Protein AF-A0A060BVZ4-F1 (afdb_monomer_lite)

Organism: NCBI:txid83428

Structure (mmCIF, N/CA/C/O backbone):
data_AF-A0A060BVZ4-F1
#
_entry.id   AF-A0A060BVZ4-F1
#
loop_
_atom_site.group_PDB
_atom_site.id
_atom_site.type_symbol
_atom_site.label_atom_id
_atom_site.label_alt_id
_atom_site.label_comp_id
_atom_site.label_asym_id
_atom_site.label_entity_id
_atom_site.label_seq_id
_atom_site.pdbx_PDB_ins_code
_atom_site.Cartn_x
_atom_site.Cartn_y
_atom_site.Cartn_z
_atom_site.occupancy
_atom_site.B_iso_or_equiv
_atom_site.auth_seq_id
_atom_site.auth_comp_id
_atom_site.auth_asym_id
_atom_site.auth_atom_id
_atom_site.pdbx_PDB_model_num
ATOM 1 N N . MET A 1 1 ? 9.548 -16.481 0.836 1.00 91.50 1 MET A N 1
ATOM 2 C CA . MET A 1 1 ? 8.794 -15.396 0.173 1.00 91.50 1 MET A CA 1
ATOM 3 C C . MET A 1 1 ? 9.539 -14.795 -1.025 1.00 91.50 1 MET A C 1
ATOM 5 O O . MET A 1 1 ? 9.015 -14.902 -2.122 1.00 91.50 1 MET A O 1
ATOM 9 N N . PHE A 1 2 ? 10.749 -14.225 -0.879 1.00 96.88 2 PHE A N 1
ATOM 10 C CA . PHE A 1 2 ? 11.434 -13.538 -1.998 1.00 96.88 2 PHE A CA 1
ATOM 11 C C . PHE A 1 2 ? 11.656 -14.412 -3.246 1.00 96.88 2 PHE A C 1
ATOM 13 O O . PHE A 1 2 ? 11.185 -14.061 -4.322 1.00 96.88 2 PHE A O 1
ATOM 20 N N . GLU A 1 3 ? 12.324 -15.565 -3.111 1.00 97.56 3 GLU A N 1
ATOM 21 C CA . GLU A 1 3 ? 12.616 -16.439 -4.263 1.00 97.56 3 GLU A CA 1
ATOM 22 C C . GLU A 1 3 ? 11.340 -16.943 -4.952 1.00 97.56 3 GLU A C 1
ATOM 24 O O . GLU A 1 3 ? 11.271 -17.045 -6.174 1.00 97.56 3 GLU A O 1
ATOM 29 N N . GLU A 1 4 ? 10.293 -17.195 -4.170 1.00 98.00 4 GLU A N 1
ATOM 30 C CA . GLU A 1 4 ? 8.985 -17.563 -4.696 1.00 98.00 4 GLU A CA 1
ATOM 31 C C . GLU A 1 4 ? 8.358 -16.427 -5.511 1.00 98.00 4 GLU A C 1
ATOM 33 O O . GLU A 1 4 ? 7.967 -16.655 -6.656 1.00 98.00 4 GLU A O 1
ATOM 38 N N . GLY A 1 5 ? 8.315 -15.208 -4.961 1.00 98.19 5 GLY A N 1
ATOM 39 C CA . GLY A 1 5 ? 7.801 -14.034 -5.664 1.00 98.19 5 GLY A CA 1
ATOM 40 C C . GLY A 1 5 ? 8.600 -13.729 -6.933 1.00 98.19 5 GLY A C 1
ATOM 41 O O . GLY A 1 5 ? 8.018 -13.469 -7.986 1.00 98.19 5 GLY A O 1
ATOM 42 N N . ARG A 1 6 ? 9.932 -13.855 -6.878 1.00 97.88 6 ARG A N 1
ATOM 43 C CA . ARG A 1 6 ? 10.823 -13.703 -8.037 1.00 97.88 6 ARG A CA 1
ATOM 44 C C . ARG A 1 6 ? 10.499 -14.726 -9.126 1.00 97.88 6 ARG A C 1
ATOM 46 O O . ARG A 1 6 ? 10.274 -14.339 -10.272 1.00 97.88 6 ARG A O 1
ATOM 53 N N . ARG A 1 7 ? 10.436 -16.018 -8.777 1.00 97.94 7 ARG A N 1
ATOM 54 C CA . ARG A 1 7 ? 10.162 -17.118 -9.719 1.00 97.94 7 ARG A CA 1
ATOM 55 C C . ARG A 1 7 ? 8.776 -17.008 -10.353 1.00 97.94 7 ARG A C 1
ATOM 57 O O . ARG A 1 7 ? 8.627 -17.329 -11.528 1.00 97.94 7 ARG A O 1
ATOM 64 N N . ARG A 1 8 ? 7.773 -16.572 -9.587 1.00 98.12 8 ARG A N 1
ATOM 65 C CA . ARG A 1 8 ? 6.392 -16.407 -10.068 1.00 98.12 8 ARG A CA 1
ATOM 66 C C . ARG A 1 8 ? 6.145 -15.079 -10.791 1.00 98.12 8 ARG A C 1
ATOM 68 O O . ARG A 1 8 ? 5.107 -14.926 -11.417 1.00 98.12 8 ARG A O 1
ATOM 75 N N . GLY A 1 9 ? 7.091 -14.139 -10.746 1.00 98.12 9 GLY A N 1
ATOM 76 C CA . GLY A 1 9 ? 6.928 -12.821 -11.363 1.00 98.12 9 GLY A CA 1
ATOM 77 C C . GLY A 1 9 ? 5.972 -11.898 -10.615 1.00 98.12 9 GLY A C 1
ATOM 78 O O . GLY A 1 9 ? 5.300 -11.080 -11.229 1.00 98.12 9 GLY A O 1
ATOM 79 N N . TYR A 1 10 ? 5.923 -12.033 -9.294 1.00 98.81 10 TYR A N 1
ATOM 80 C CA . TYR A 1 10 ? 5.076 -11.237 -8.406 1.00 98.81 10 TYR A CA 1
ATOM 81 C C . TYR A 1 10 ? 5.776 -10.001 -7.838 1.00 98.81 10 TYR A C 1
ATOM 83 O O . TYR A 1 10 ? 5.175 -9.253 -7.072 1.00 98.81 10 TYR A O 1
ATOM 91 N N . LEU A 1 11 ? 7.054 -9.807 -8.168 1.00 98.75 11 LEU A N 1
ATOM 92 C CA . LEU A 1 11 ? 7.833 -8.653 -7.735 1.00 98.75 11 LEU A CA 1
ATOM 93 C C . LEU A 1 11 ? 8.006 -7.664 -8.888 1.00 98.75 11 LEU A C 1
ATOM 95 O O . LEU A 1 11 ? 8.198 -8.089 -10.029 1.00 98.75 11 LEU A O 1
ATOM 99 N N . VAL A 1 12 ? 7.997 -6.370 -8.565 1.00 98.56 12 VAL A N 1
ATOM 100 C CA . VAL A 1 12 ? 8.210 -5.261 -9.506 1.00 98.56 12 VAL A CA 1
ATOM 101 C C . VAL A 1 12 ? 9.542 -5.430 -10.239 1.00 98.56 12 VAL A C 1
ATOM 103 O O . VAL A 1 12 ? 10.559 -5.804 -9.642 1.00 98.56 12 VAL A O 1
ATOM 106 N N . ARG A 1 13 ? 9.548 -5.144 -11.545 1.00 98.38 13 ARG A N 1
ATOM 107 C CA . ARG A 1 13 ? 10.704 -5.355 -12.424 1.00 98.38 13 ARG A CA 1
ATOM 108 C C . ARG A 1 13 ? 11.228 -4.057 -13.018 1.00 98.38 13 ARG A C 1
ATOM 110 O O . ARG A 1 13 ? 10.502 -3.081 -13.175 1.00 98.38 13 ARG A O 1
ATOM 117 N N . ARG A 1 14 ? 12.502 -4.070 -13.390 1.00 98.50 14 ARG A N 1
ATOM 118 C CA . ARG A 1 14 ? 13.120 -3.066 -14.258 1.00 98.50 14 ARG A CA 1
ATOM 119 C C . ARG A 1 14 ? 12.762 -3.344 -15.720 1.00 98.50 14 ARG A C 1
ATOM 121 O O . ARG A 1 14 ? 12.278 -4.422 -16.063 1.00 98.50 14 ARG A O 1
ATOM 128 N N . ALA A 1 15 ? 13.053 -2.381 -16.592 1.00 97.62 15 ALA A N 1
ATOM 129 C CA . ALA A 1 15 ? 12.814 -2.507 -18.032 1.00 97.62 15 ALA A CA 1
ATOM 130 C C . ALA A 1 15 ? 13.572 -3.679 -18.690 1.00 97.62 15 ALA A C 1
ATOM 132 O O . ALA A 1 15 ? 13.126 -4.198 -19.708 1.00 97.62 15 ALA A O 1
ATOM 133 N N . ASP A 1 16 ? 14.686 -4.126 -18.102 1.00 97.56 16 ASP A N 1
ATOM 134 C CA . ASP A 1 16 ? 15.453 -5.293 -18.560 1.00 97.56 16 ASP A CA 1
ATOM 135 C C . ASP A 1 16 ? 14.876 -6.644 -18.082 1.00 97.56 16 ASP A C 1
ATOM 137 O O . ASP A 1 16 ? 15.422 -7.702 -18.392 1.00 97.56 16 ASP A O 1
ATOM 141 N N . GLY A 1 17 ? 13.772 -6.622 -17.327 1.00 96.88 17 GLY A N 1
ATOM 142 C CA . GLY A 1 17 ? 13.107 -7.803 -16.780 1.00 96.88 17 GLY A CA 1
ATOM 143 C C . GLY A 1 17 ? 13.683 -8.316 -15.456 1.00 96.88 17 GLY A C 1
ATOM 144 O O . GLY A 1 17 ? 13.099 -9.230 -14.868 1.00 96.88 17 GLY A O 1
ATOM 145 N N . SER A 1 18 ? 14.779 -7.740 -14.953 1.00 97.94 18 SER A N 1
ATOM 146 C CA . SER A 1 18 ? 15.302 -8.051 -13.618 1.00 97.94 18 SER A CA 1
ATOM 147 C C . SER A 1 18 ? 14.366 -7.532 -12.520 1.00 97.94 18 SER A C 1
ATOM 149 O O . SER A 1 18 ? 13.617 -6.576 -12.724 1.00 97.94 18 SER A O 1
ATOM 151 N N . VAL A 1 19 ? 14.378 -8.158 -11.338 1.00 98.44 19 VAL A N 1
ATOM 152 C CA . VAL A 1 19 ? 13.615 -7.648 -10.186 1.00 98.44 19 VAL A CA 1
ATOM 153 C C . VAL A 1 19 ? 14.256 -6.354 -9.697 1.00 98.44 19 VAL A C 1
ATOM 155 O O . VAL A 1 19 ? 15.472 -6.281 -9.523 1.00 98.44 19 VAL A O 1
ATOM 158 N N . TRP A 1 20 ? 13.439 -5.330 -9.460 1.00 98.56 20 TRP A N 1
ATOM 159 C CA . TRP A 1 20 ? 13.923 -4.103 -8.846 1.00 98.56 20 TRP A CA 1
ATOM 160 C C . TRP A 1 20 ? 14.310 -4.372 -7.386 1.00 98.56 20 TRP A C 1
ATOM 162 O O . TRP A 1 20 ? 13.508 -4.908 -6.619 1.00 98.56 20 TRP A O 1
ATOM 172 N N . GLN A 1 21 ? 15.542 -4.014 -7.010 1.00 98.44 21 GLN A N 1
ATOM 173 C CA . GLN A 1 21 ? 16.076 -4.202 -5.661 1.00 98.44 21 GLN A CA 1
ATOM 174 C C . GLN A 1 21 ? 16.961 -3.034 -5.214 1.00 98.44 21 GLN A C 1
ATOM 176 O O . GLN A 1 21 ? 17.547 -2.333 -6.046 1.00 98.44 21 GLN A O 1
ATOM 181 N N . TRP A 1 22 ? 17.081 -2.868 -3.893 1.00 97.19 22 TRP A N 1
ATOM 182 C CA . TRP A 1 22 ? 18.057 -2.001 -3.216 1.00 97.19 22 TRP A CA 1
ATOM 183 C C . TRP A 1 22 ? 18.269 -2.432 -1.748 1.00 97.19 22 TRP A C 1
ATOM 185 O O . TRP A 1 22 ? 17.629 -3.379 -1.291 1.00 97.19 22 TRP A O 1
ATOM 195 N N . ASP A 1 23 ? 19.089 -1.684 -0.997 1.00 97.56 23 ASP A N 1
ATOM 196 C CA . ASP A 1 23 ? 19.500 -2.033 0.378 1.00 97.56 23 ASP A CA 1
ATOM 197 C C . ASP A 1 23 ? 19.108 -1.000 1.455 1.00 97.56 23 ASP A C 1
ATOM 199 O O . ASP A 1 23 ? 19.626 -1.028 2.568 1.00 97.56 23 ASP A O 1
ATOM 203 N N . LYS A 1 24 ? 18.213 -0.045 1.162 1.00 94.25 24 LYS A N 1
ATOM 204 C CA . LYS A 1 24 ? 17.937 1.079 2.087 1.00 94.25 24 LYS A CA 1
ATOM 205 C C . LYS A 1 24 ? 17.215 0.694 3.384 1.00 94.25 24 LYS A C 1
ATOM 207 O O . LYS A 1 24 ? 17.305 1.440 4.354 1.00 94.25 24 LYS A O 1
ATOM 212 N N . TRP A 1 25 ? 16.450 -0.395 3.379 1.00 96.12 25 TRP A N 1
ATOM 213 C CA . TRP A 1 25 ? 15.682 -0.855 4.545 1.00 96.12 25 TRP A CA 1
ATOM 214 C C . TRP A 1 25 ? 15.982 -2.312 4.877 1.00 96.12 25 TRP A C 1
ATOM 216 O O . TRP A 1 25 ? 16.322 -2.634 6.009 1.00 96.12 25 TRP A O 1
ATOM 226 N N . GLN A 1 26 ? 15.890 -3.186 3.876 1.00 97.12 26 GLN A N 1
ATOM 227 C CA . GLN A 1 26 ? 16.322 -4.575 3.974 1.00 97.12 26 GLN A CA 1
ATOM 228 C C . GLN A 1 26 ? 17.296 -4.863 2.827 1.00 97.12 26 GLN A C 1
ATOM 230 O O . GLN A 1 26 ? 17.043 -4.383 1.715 1.00 97.12 26 GLN A O 1
ATOM 235 N N . PRO A 1 27 ? 18.380 -5.624 3.065 1.00 97.75 27 PRO A N 1
ATOM 236 C CA . PRO A 1 27 ? 19.303 -6.029 2.012 1.00 97.75 27 PRO A CA 1
ATOM 237 C C . PRO A 1 27 ? 18.574 -6.767 0.887 1.00 97.75 27 PRO A C 1
ATOM 239 O O . PRO A 1 27 ? 17.822 -7.710 1.141 1.00 97.75 27 PRO A O 1
ATOM 242 N N . GLY A 1 28 ? 18.783 -6.338 -0.354 1.00 96.69 28 GLY A N 1
ATOM 243 C CA . GLY A 1 28 ? 18.188 -6.940 -1.540 1.00 96.69 28 GLY A CA 1
ATOM 244 C C . GLY A 1 28 ? 16.659 -6.979 -1.521 1.00 96.69 28 GLY A C 1
ATOM 245 O O . GLY A 1 28 ? 16.078 -7.920 -2.065 1.00 96.69 28 GLY A O 1
ATOM 246 N N . MET A 1 29 ? 15.974 -6.014 -0.901 1.00 96.56 29 MET A N 1
ATOM 247 C CA . MET A 1 29 ? 14.507 -6.045 -0.881 1.00 96.56 29 MET A CA 1
ATOM 248 C C . MET A 1 29 ? 13.909 -5.903 -2.280 1.00 96.56 29 MET A C 1
ATOM 250 O O . MET A 1 29 ? 14.404 -5.120 -3.082 1.00 96.56 29 MET A O 1
ATOM 254 N N . GLY A 1 30 ? 12.816 -6.619 -2.542 1.00 97.19 30 GLY A N 1
ATOM 255 C CA . GLY A 1 30 ? 11.947 -6.405 -3.700 1.00 97.19 30 GLY A CA 1
ATOM 256 C C . GLY A 1 30 ? 10.593 -5.842 -3.270 1.00 97.19 30 GLY A C 1
ATOM 257 O O . GLY A 1 30 ? 10.228 -5.920 -2.096 1.00 97.19 30 GLY A O 1
ATOM 258 N N . LEU A 1 31 ? 9.844 -5.291 -4.223 1.00 97.94 31 LEU A N 1
ATOM 259 C CA . LEU A 1 31 ? 8.482 -4.792 -4.011 1.00 97.94 31 LEU A CA 1
ATOM 260 C C . LEU A 1 31 ? 7.477 -5.770 -4.610 1.00 97.94 31 LEU A C 1
ATOM 262 O O . LEU A 1 31 ? 7.684 -6.228 -5.730 1.00 97.94 31 LEU A O 1
ATOM 266 N N . VAL A 1 32 ? 6.402 -6.078 -3.884 1.00 98.69 32 VAL A N 1
ATOM 267 C CA . VAL A 1 32 ? 5.276 -6.846 -4.434 1.00 98.69 32 VAL A CA 1
ATOM 268 C C . VAL A 1 32 ? 4.568 -5.984 -5.473 1.00 98.69 32 VAL A C 1
ATOM 270 O O . VAL A 1 32 ? 4.275 -4.819 -5.222 1.00 98.69 32 VAL A O 1
ATOM 273 N N . ASP A 1 33 ? 4.297 -6.540 -6.646 1.00 98.75 33 ASP A N 1
ATOM 274 C CA . ASP A 1 33 ? 3.569 -5.833 -7.693 1.00 98.75 33 ASP A CA 1
ATOM 275 C C . ASP A 1 33 ? 2.056 -5.992 -7.486 1.00 98.75 33 ASP A C 1
ATOM 277 O O . ASP A 1 33 ? 1.450 -6.948 -7.964 1.00 98.75 33 ASP A O 1
ATOM 281 N N . PHE A 1 34 ? 1.424 -5.055 -6.775 1.00 98.81 34 PHE A N 1
ATOM 282 C CA . PHE A 1 34 ? -0.025 -5.096 -6.532 1.00 98.81 34 PHE A CA 1
ATOM 283 C C . PHE A 1 34 ? -0.892 -4.804 -7.772 1.00 98.81 34 PHE A C 1
ATOM 285 O O . PHE A 1 34 ? -2.113 -4.942 -7.692 1.00 98.81 34 PHE A O 1
ATOM 292 N N . THR A 1 35 ? -0.294 -4.454 -8.918 1.00 98.75 35 THR A N 1
ATOM 293 C CA . THR A 1 35 ? -1.008 -4.401 -10.207 1.00 98.75 35 THR A CA 1
ATOM 294 C C . THR A 1 35 ? -1.176 -5.792 -10.826 1.00 98.75 35 THR A C 1
ATOM 296 O O . THR A 1 35 ? -2.038 -6.005 -11.679 1.00 98.75 35 THR A O 1
ATOM 299 N N . ASN A 1 36 ? -0.393 -6.774 -10.362 1.00 98.75 36 ASN A N 1
ATOM 300 C CA . ASN A 1 36 ? -0.570 -8.177 -10.697 1.00 98.75 36 ASN A CA 1
ATOM 301 C C . ASN A 1 36 ? -1.610 -8.818 -9.749 1.00 98.75 36 ASN A C 1
ATOM 303 O O . ASN A 1 36 ? -1.338 -8.963 -8.551 1.00 98.75 36 ASN A O 1
ATOM 307 N N . PRO A 1 37 ? -2.789 -9.247 -10.246 1.00 98.62 37 PRO A N 1
ATOM 308 C CA . PRO A 1 37 ? -3.816 -9.852 -9.399 1.00 98.62 37 PRO A CA 1
ATOM 309 C C . PRO A 1 37 ? -3.334 -11.135 -8.708 1.00 98.62 37 PRO A C 1
ATOM 311 O O . PRO A 1 37 ? -3.684 -11.356 -7.549 1.00 98.62 37 PRO A O 1
ATOM 314 N N . ASP A 1 38 ? -2.477 -11.928 -9.357 1.00 98.75 38 ASP A N 1
ATOM 315 C CA . ASP A 1 38 ? -1.937 -13.157 -8.774 1.00 98.75 38 ASP A CA 1
ATOM 316 C C . ASP A 1 38 ? -0.945 -12.852 -7.643 1.00 98.75 38 ASP A C 1
ATOM 318 O O . ASP A 1 38 ? -0.924 -13.548 -6.627 1.00 98.75 38 ASP A O 1
ATOM 322 N N . ALA A 1 39 ? -0.152 -11.782 -7.781 1.00 98.81 39 ALA A N 1
ATOM 323 C CA . ALA A 1 39 ? 0.751 -11.318 -6.729 1.00 98.81 39 ALA A CA 1
ATOM 324 C C . ALA A 1 39 ? -0.026 -10.795 -5.515 1.00 98.81 39 ALA A C 1
ATOM 326 O O . ALA A 1 39 ? 0.332 -11.097 -4.375 1.00 98.81 39 ALA A O 1
ATOM 327 N N . ARG A 1 40 ? -1.120 -10.059 -5.756 1.00 98.75 40 ARG A N 1
ATOM 328 C CA . ARG A 1 40 ? -2.030 -9.602 -4.700 1.00 98.75 40 ARG A CA 1
ATOM 329 C C . ARG A 1 40 ? -2.636 -10.785 -3.948 1.00 98.75 40 ARG A C 1
ATOM 331 O O . ARG A 1 40 ? -2.538 -10.823 -2.725 1.00 98.75 40 ARG A O 1
ATOM 338 N N . THR A 1 41 ? -3.201 -11.766 -4.654 1.00 98.75 41 THR A N 1
ATOM 339 C CA . THR A 1 41 ? -3.780 -12.968 -4.031 1.00 98.75 41 THR A CA 1
ATOM 340 C C . THR A 1 41 ? -2.731 -13.775 -3.267 1.00 98.75 41 THR A C 1
ATOM 342 O O . THR A 1 41 ? -2.997 -14.230 -2.157 1.00 98.75 41 THR A O 1
ATOM 345 N N . TRP A 1 42 ? -1.520 -13.911 -3.811 1.00 98.81 42 TRP A N 1
ATOM 346 C CA . TRP A 1 42 ? -0.403 -14.567 -3.130 1.00 98.81 42 TRP A CA 1
ATOM 347 C C . TRP A 1 42 ? -0.019 -13.862 -1.824 1.00 98.81 42 TRP A C 1
ATOM 349 O O . TRP A 1 42 ? 0.120 -14.519 -0.795 1.00 98.81 42 TRP A O 1
ATOM 359 N N . PHE A 1 43 ? 0.093 -12.533 -1.835 1.00 98.81 43 PHE A N 1
ATOM 360 C CA . PHE A 1 43 ? 0.382 -11.754 -0.632 1.00 98.81 43 PHE A CA 1
ATOM 361 C C . PHE A 1 43 ? -0.745 -11.865 0.408 1.00 98.81 43 PHE A C 1
ATOM 363 O O . PHE A 1 43 ? -0.481 -12.128 1.581 1.00 98.81 43 PHE A O 1
ATOM 370 N N . GLN A 1 44 ? -2.003 -11.748 -0.030 1.00 98.81 44 GLN A N 1
ATOM 371 C CA . GLN A 1 44 ? -3.184 -11.935 0.820 1.00 98.81 44 GLN A CA 1
ATOM 372 C C . GLN A 1 44 ? -3.265 -13.346 1.420 1.00 98.81 44 GLN A C 1
ATOM 374 O O . GLN A 1 44 ? -3.796 -13.501 2.514 1.00 98.81 44 GLN A O 1
ATOM 379 N N . GLY A 1 45 ? -2.732 -14.369 0.744 1.00 98.62 45 GLY A N 1
ATOM 380 C CA . GLY A 1 45 ? -2.642 -15.733 1.270 1.00 98.62 45 GLY A CA 1
ATOM 381 C C . GLY A 1 45 ? -1.917 -15.795 2.615 1.00 98.62 45 GLY A C 1
ATOM 382 O O . GLY A 1 45 ? -2.475 -16.302 3.582 1.00 98.62 45 GLY A O 1
ATOM 383 N N . TYR A 1 46 ? -0.735 -15.180 2.714 1.00 98.62 46 TYR A N 1
ATOM 384 C CA . TYR A 1 46 ? 0.015 -15.142 3.977 1.00 98.62 46 TYR A CA 1
ATOM 385 C C . TYR A 1 46 ? -0.695 -14.336 5.066 1.00 98.62 46 TYR A C 1
ATOM 387 O O . TYR A 1 46 ? -0.648 -14.700 6.237 1.00 98.62 46 TYR A O 1
ATOM 395 N N . LEU A 1 47 ? -1.362 -13.238 4.700 1.00 98.69 47 LEU A N 1
ATOM 396 C CA . LEU A 1 47 ? -2.142 -12.457 5.663 1.00 98.69 47 LEU A CA 1
ATOM 397 C C . LEU A 1 47 ? -3.335 -13.256 6.199 1.00 98.69 47 LEU A C 1
ATOM 399 O O . LEU A 1 47 ? -3.619 -13.193 7.392 1.00 98.69 47 LEU A O 1
ATOM 403 N N . ARG A 1 48 ? -4.000 -14.038 5.343 1.00 98.62 48 ARG A N 1
ATOM 404 C CA . ARG A 1 48 ? -5.098 -14.928 5.739 1.00 98.62 48 ARG A CA 1
ATOM 405 C C . ARG A 1 48 ? -4.631 -15.990 6.727 1.00 98.62 48 ARG A C 1
ATOM 407 O O . ARG A 1 48 ? -5.282 -16.155 7.749 1.00 98.62 48 ARG A O 1
ATOM 414 N N . GLU A 1 49 ? -3.477 -16.613 6.492 1.00 98.50 49 GLU A N 1
ATOM 415 C CA . GLU A 1 49 ? -2.885 -17.555 7.454 1.00 98.50 49 GLU A CA 1
ATOM 416 C C . GLU A 1 49 ? -2.660 -16.898 8.828 1.00 98.50 49 GLU A C 1
ATOM 418 O O . GLU A 1 49 ? -2.982 -17.485 9.858 1.00 98.50 49 GLU A O 1
ATOM 423 N N . LEU A 1 50 ? -2.166 -15.654 8.870 1.00 98.69 50 LEU A N 1
ATOM 424 C CA . LEU A 1 50 ? -1.980 -14.919 10.129 1.00 98.69 50 LEU A CA 1
ATOM 425 C C . LEU A 1 50 ? -3.312 -14.597 10.825 1.00 98.69 50 LEU A C 1
ATOM 427 O O . LEU A 1 50 ? -3.418 -14.722 12.046 1.00 98.69 50 LEU A O 1
ATOM 431 N N . LEU A 1 51 ? -4.336 -14.209 10.063 1.00 98.38 51 LEU A N 1
ATOM 432 C CA . LEU A 1 51 ? -5.682 -13.974 10.592 1.00 98.38 51 LEU A CA 1
ATOM 433 C C . LEU A 1 51 ? -6.274 -15.277 11.166 1.00 98.38 51 LEU A C 1
ATOM 435 O O . LEU A 1 51 ? -6.822 -15.279 12.268 1.00 98.38 51 LEU A O 1
ATOM 439 N N . GLU A 1 52 ? -6.098 -16.408 10.484 1.00 97.56 52 GLU A N 1
ATOM 440 C CA . GLU A 1 52 ? -6.520 -17.733 10.963 1.00 97.56 52 GLU A CA 1
ATOM 441 C C . GLU A 1 52 ? -5.783 -18.164 12.244 1.00 97.56 52 GLU A C 1
ATOM 443 O O . GLU A 1 52 ? -6.366 -18.844 13.088 1.00 97.56 52 GLU A O 1
ATOM 448 N N . MET A 1 53 ? -4.539 -17.710 12.449 1.00 98.44 53 MET A N 1
ATOM 449 C CA . MET A 1 53 ? -3.787 -17.912 13.699 1.00 98.44 53 MET A CA 1
ATOM 450 C C . MET A 1 53 ? -4.270 -17.037 14.868 1.00 98.44 53 MET A C 1
ATOM 452 O O . MET A 1 53 ? -3.808 -17.226 15.994 1.00 98.44 53 MET A O 1
ATOM 456 N N . GLY A 1 54 ? -5.184 -16.093 14.628 1.00 97.69 54 GLY A N 1
ATOM 457 C CA . GLY A 1 54 ? -5.747 -15.221 15.662 1.00 97.69 54 GLY A CA 1
ATOM 458 C C . GLY A 1 54 ? -5.211 -13.788 15.670 1.00 97.69 54 GLY A C 1
ATOM 459 O O . GLY A 1 54 ? -5.486 -13.067 16.619 1.00 97.69 54 GLY A O 1
ATOM 460 N N . VAL A 1 55 ? -4.469 -13.345 14.647 1.00 98.25 55 VAL A N 1
ATOM 461 C CA . VAL A 1 55 ? -4.137 -11.914 14.487 1.00 98.25 55 VAL A CA 1
ATOM 462 C C . VAL A 1 55 ? -5.403 -11.138 14.127 1.00 98.25 55 VAL A C 1
ATOM 464 O O . VAL A 1 55 ? -6.116 -11.550 13.219 1.00 98.25 55 VAL A O 1
ATOM 467 N N . ASP A 1 56 ? -5.696 -10.022 14.789 1.00 97.31 56 ASP A N 1
ATOM 468 C CA . ASP A 1 56 ? -6.934 -9.266 14.532 1.00 97.31 56 ASP A CA 1
ATOM 469 C C . ASP A 1 56 ? -6.798 -8.237 13.401 1.00 97.31 56 ASP A C 1
ATOM 471 O O . ASP A 1 56 ? -7.714 -8.070 12.598 1.00 97.31 56 ASP A O 1
ATOM 475 N N . CYS A 1 57 ? -5.649 -7.565 13.303 1.00 97.56 57 CYS A N 1
ATOM 476 C CA . CYS A 1 57 ? -5.410 -6.498 12.333 1.00 97.56 57 CYS A CA 1
ATOM 477 C C . CYS A 1 57 ? -3.923 -6.357 11.975 1.00 97.56 57 CYS A C 1
ATOM 479 O O . CYS A 1 57 ? -3.056 -7.013 12.559 1.00 97.56 57 CYS A O 1
ATOM 481 N N . PHE A 1 58 ? -3.615 -5.477 11.016 1.00 98.75 58 PHE A N 1
ATOM 482 C CA . PHE A 1 58 ? -2.247 -5.242 10.552 1.00 98.75 58 PHE A CA 1
ATOM 483 C C . PHE A 1 58 ? -1.855 -3.764 10.595 1.00 98.75 58 PHE A C 1
ATOM 485 O O . PHE A 1 58 ? -2.607 -2.881 10.182 1.00 98.75 58 PHE A O 1
ATOM 492 N N . LYS A 1 59 ? -0.607 -3.505 11.000 1.00 98.75 59 LYS A N 1
ATOM 493 C CA . LYS A 1 59 ? 0.075 -2.238 10.721 1.00 98.75 59 LYS A CA 1
ATOM 494 C C . LYS A 1 59 ? 0.589 -2.264 9.280 1.00 98.75 59 LYS A C 1
ATOM 496 O O . LYS A 1 59 ? 1.576 -2.943 8.993 1.00 98.75 59 LYS A O 1
ATOM 501 N N . THR A 1 60 ? -0.044 -1.517 8.380 1.00 98.56 60 THR A N 1
ATOM 502 C CA . THR A 1 60 ? 0.417 -1.355 6.994 1.00 98.56 60 THR A CA 1
ATOM 503 C C . THR A 1 60 ? 1.470 -0.256 6.914 1.00 98.56 60 THR A C 1
ATOM 505 O O . THR A 1 60 ? 1.223 0.899 6.564 1.00 98.56 60 THR A O 1
ATOM 508 N N . ASP A 1 61 ? 2.684 -0.638 7.295 1.00 98.44 61 ASP A N 1
ATOM 509 C CA . ASP A 1 61 ? 3.851 0.238 7.275 1.00 98.44 61 ASP A CA 1
ATOM 510 C C . ASP A 1 61 ? 4.434 0.374 5.854 1.00 98.44 61 ASP A C 1
ATOM 512 O O . ASP A 1 61 ? 4.215 -0.490 5.001 1.00 98.44 61 ASP A O 1
ATOM 516 N N . PHE A 1 62 ? 5.229 1.420 5.616 1.00 98.31 62 PHE A N 1
ATOM 517 C CA . PHE A 1 62 ? 5.800 1.771 4.303 1.00 98.31 62 PHE A CA 1
ATOM 518 C C . PHE A 1 62 ? 4.759 2.156 3.233 1.00 98.31 62 PHE A C 1
ATOM 520 O O . PHE A 1 62 ? 3.708 2.713 3.545 1.00 98.31 62 PHE A O 1
ATOM 527 N N . GLY A 1 63 ? 5.098 1.947 1.956 1.00 97.75 63 GLY A N 1
ATOM 528 C CA . GLY A 1 63 ? 4.293 2.328 0.794 1.00 97.75 63 GLY A CA 1
ATOM 529 C C . GLY A 1 63 ? 4.750 3.603 0.081 1.00 97.75 63 GLY A C 1
ATOM 530 O O . GLY A 1 63 ? 4.344 3.814 -1.051 1.00 97.75 63 GLY A O 1
ATOM 531 N N . GLU A 1 64 ? 5.632 4.423 0.668 1.00 98.25 64 GLU A N 1
ATOM 532 C CA . GLU A 1 64 ? 5.903 5.773 0.138 1.00 98.25 64 GLU A CA 1
ATOM 533 C C . GLU A 1 64 ? 7.127 5.921 -0.790 1.00 98.25 64 GLU A C 1
ATOM 535 O O . GLU A 1 64 ? 7.244 6.908 -1.510 1.00 98.25 64 GLU A O 1
ATOM 540 N N . ARG A 1 65 ? 8.074 4.973 -0.796 1.00 98.12 65 ARG A N 1
ATOM 541 C CA . ARG A 1 65 ? 9.325 5.078 -1.586 1.00 98.12 65 ARG A CA 1
ATOM 542 C C . ARG A 1 65 ? 9.306 4.217 -2.847 1.00 98.12 65 ARG A C 1
ATOM 544 O O . ARG A 1 65 ? 10.198 3.397 -3.061 1.00 98.12 65 ARG A O 1
ATOM 551 N N . ILE A 1 66 ? 8.274 4.394 -3.661 1.00 98.56 66 ILE A N 1
ATOM 552 C CA . ILE A 1 66 ? 8.037 3.571 -4.849 1.00 98.56 66 ILE A CA 1
ATOM 553 C C . ILE A 1 66 ? 8.862 4.086 -6.037 1.00 98.56 66 ILE A C 1
A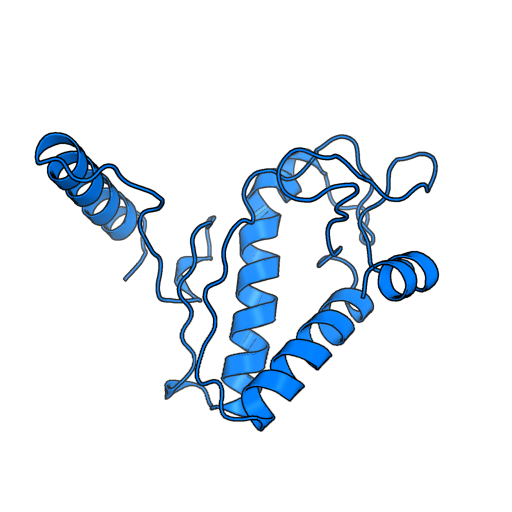TOM 555 O O . ILE A 1 66 ? 8.805 5.281 -6.336 1.00 98.56 66 ILE A O 1
ATOM 559 N N . PRO A 1 67 ? 9.663 3.232 -6.698 1.00 98.12 67 PRO A N 1
ATOM 560 C CA . PRO A 1 67 ? 10.512 3.643 -7.810 1.00 98.12 67 PRO A CA 1
ATOM 561 C C . PRO A 1 67 ? 9.696 4.003 -9.053 1.00 98.12 67 PRO A C 1
ATOM 563 O O . PRO A 1 67 ? 8.599 3.491 -9.269 1.00 98.12 67 PRO A O 1
ATOM 566 N N . THR A 1 68 ? 10.270 4.853 -9.899 1.00 98.50 68 THR A N 1
ATOM 567 C CA . THR A 1 68 ? 9.674 5.262 -11.181 1.00 98.50 68 THR A CA 1
ATOM 568 C C . THR A 1 68 ? 10.423 4.702 -12.393 1.00 98.50 68 THR A C 1
ATOM 570 O O . THR A 1 68 ? 9.928 4.776 -13.512 1.00 98.50 68 THR A O 1
ATOM 573 N N . ASP A 1 69 ? 11.587 4.084 -12.184 1.00 97.75 69 ASP A N 1
ATOM 574 C CA . ASP A 1 69 ? 12.412 3.399 -13.185 1.00 97.75 69 ASP A CA 1
ATOM 575 C C . ASP A 1 69 ? 12.076 1.895 -13.280 1.00 97.75 69 ASP A C 1
ATOM 577 O O . ASP A 1 69 ? 12.958 1.030 -13.283 1.00 97.75 69 ASP A O 1
ATOM 581 N N . VAL A 1 70 ? 10.778 1.579 -13.327 1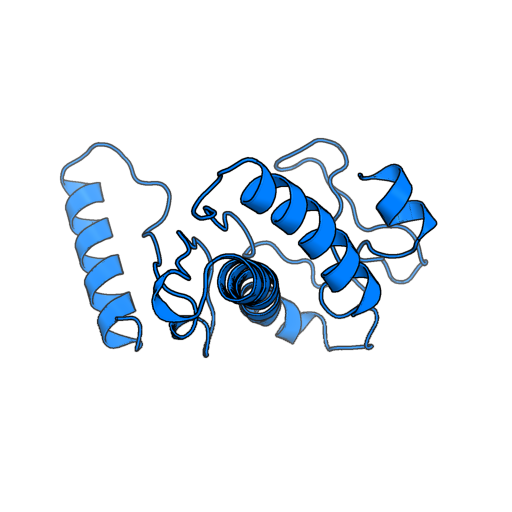.00 98.56 70 VAL A N 1
ATOM 582 C CA . VAL A 1 70 ? 10.231 0.213 -13.273 1.00 98.56 70 VAL A CA 1
ATOM 583 C C . VAL A 1 70 ? 9.117 -0.006 -14.292 1.00 98.56 70 VAL A C 1
ATOM 585 O O . VAL A 1 70 ? 8.586 0.940 -14.870 1.00 98.56 70 VAL A O 1
ATOM 588 N N . VAL A 1 71 ? 8.760 -1.270 -14.496 1.00 98.50 71 VAL A N 1
ATOM 589 C CA . VAL A 1 71 ? 7.627 -1.700 -15.314 1.00 98.50 71 VAL A CA 1
ATOM 590 C C . VAL A 1 71 ? 6.654 -2.462 -14.419 1.00 98.50 71 VAL A C 1
ATOM 592 O O . VAL A 1 71 ? 7.028 -3.466 -13.809 1.00 98.50 71 VAL A O 1
ATOM 595 N N . TRP A 1 72 ? 5.420 -1.967 -14.344 1.00 98.69 72 TRP A N 1
ATOM 596 C CA . TRP A 1 72 ? 4.310 -2.607 -13.637 1.00 98.69 72 TRP A CA 1
ATOM 597 C C . TRP A 1 72 ? 3.672 -3.689 -14.501 1.00 98.69 72 TRP A C 1
ATOM 599 O O . TRP A 1 72 ? 3.639 -3.569 -15.728 1.00 98.69 72 TRP A O 1
ATOM 609 N N . HIS A 1 73 ? 3.146 -4.733 -13.869 1.00 98.62 73 HIS A N 1
ATOM 610 C CA . HIS A 1 73 ? 2.495 -5.847 -14.551 1.00 98.62 73 HIS A CA 1
ATOM 611 C C . HIS A 1 73 ? 1.349 -5.409 -15.479 1.00 98.62 73 HIS A C 1
ATOM 613 O O . HIS A 1 73 ? 1.207 -5.957 -16.570 1.00 98.62 73 HIS A O 1
ATOM 619 N N . ASP A 1 74 ? 0.548 -4.419 -15.080 1.00 98.44 74 ASP A N 1
ATOM 620 C CA . ASP A 1 74 ? -0.562 -3.890 -15.888 1.00 98.44 74 ASP A CA 1
ATOM 621 C C . ASP A 1 74 ? -0.152 -2.805 -16.908 1.00 98.44 74 ASP A C 1
ATOM 623 O O . ASP A 1 74 ? -0.995 -2.308 -17.655 1.00 98.44 74 ASP A O 1
ATOM 627 N N . GLY A 1 75 ? 1.131 -2.430 -16.953 1.00 98.31 75 GLY A N 1
ATOM 628 C CA . GLY A 1 75 ? 1.640 -1.359 -17.811 1.00 98.31 75 GLY A CA 1
ATOM 629 C C . GLY A 1 75 ? 1.323 0.063 -17.329 1.00 98.31 75 GLY A C 1
ATOM 630 O O . GLY A 1 75 ? 1.496 1.010 -18.099 1.00 98.31 75 GLY A O 1
ATOM 631 N N . SER A 1 76 ? 0.868 0.235 -16.085 1.00 98.44 76 SER A N 1
ATOM 632 C CA . SER A 1 76 ? 0.588 1.540 -15.482 1.00 98.44 76 SER A CA 1
ATOM 633 C C . SER A 1 76 ? 1.791 2.488 -15.516 1.00 98.44 76 SER A C 1
ATOM 635 O O . SER A 1 76 ? 2.945 2.077 -15.390 1.00 98.44 76 SER A O 1
ATOM 637 N N . ASP A 1 77 ? 1.507 3.790 -15.619 1.00 98.56 77 ASP A N 1
ATOM 638 C CA . ASP A 1 77 ? 2.507 4.862 -15.559 1.00 98.56 77 ASP A CA 1
ATOM 639 C C . ASP A 1 77 ? 3.228 4.865 -14.192 1.00 98.56 77 ASP A C 1
ATOM 641 O O . ASP A 1 77 ? 2.590 5.155 -13.168 1.00 98.56 77 ASP A O 1
ATOM 645 N N . PRO A 1 78 ? 4.553 4.609 -14.145 1.00 98.50 78 PRO A N 1
ATOM 646 C CA . PRO A 1 78 ? 5.300 4.574 -12.892 1.00 98.50 78 PRO A CA 1
ATOM 647 C C . PRO A 1 78 ? 5.260 5.889 -12.108 1.00 98.50 78 PRO A C 1
ATOM 649 O O . PRO A 1 78 ? 5.305 5.859 -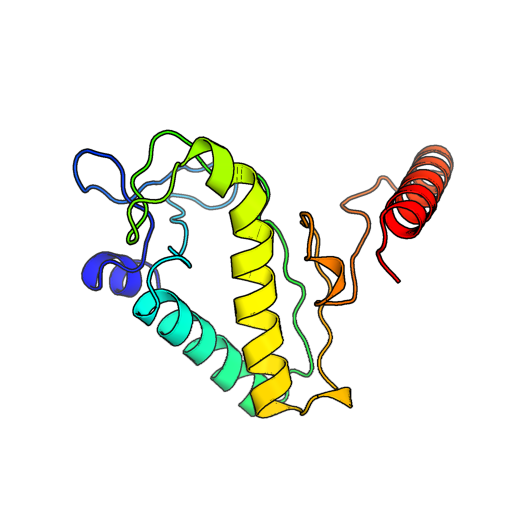10.879 1.00 98.50 78 PRO A O 1
ATOM 652 N N . GLN A 1 79 ? 5.125 7.038 -12.782 1.00 98.62 79 GLN A N 1
ATOM 653 C CA . GLN A 1 79 ? 5.045 8.343 -12.116 1.00 98.62 79 GLN A CA 1
ATOM 654 C C . GLN A 1 79 ? 3.757 8.479 -11.301 1.00 98.62 79 GLN A C 1
ATOM 656 O O . GLN A 1 79 ? 3.766 9.018 -10.196 1.00 98.62 79 GLN A O 1
ATOM 661 N N . ARG A 1 80 ? 2.639 7.954 -11.815 1.00 98.44 80 ARG A N 1
ATOM 662 C CA . ARG A 1 80 ? 1.359 7.940 -11.091 1.00 98.44 80 ARG A CA 1
ATOM 663 C C . ARG A 1 80 ? 1.345 6.869 -10.011 1.00 98.44 80 ARG A C 1
ATOM 665 O O . ARG A 1 80 ? 0.853 7.113 -8.907 1.00 98.44 80 ARG A O 1
ATOM 672 N N . MET A 1 81 ? 1.912 5.703 -10.317 1.00 98.69 81 MET A N 1
ATOM 673 C CA . MET A 1 81 ? 1.955 4.586 -9.380 1.00 98.69 81 MET A CA 1
ATOM 674 C C . MET A 1 81 ? 2.782 4.902 -8.131 1.00 98.69 81 MET A C 1
ATOM 676 O O . MET A 1 81 ? 2.487 4.351 -7.076 1.00 98.69 81 MET A O 1
ATOM 680 N N . HIS A 1 82 ? 3.729 5.847 -8.206 1.00 98.75 82 HIS A N 1
ATOM 681 C CA . HIS A 1 82 ? 4.474 6.323 -7.039 1.00 98.75 82 HIS A CA 1
ATOM 682 C C . HIS A 1 82 ? 3.564 6.666 -5.845 1.00 98.75 82 HIS A C 1
ATOM 684 O O . HIS A 1 82 ? 3.816 6.211 -4.735 1.00 98.75 82 HIS A O 1
ATOM 690 N N . ASN A 1 83 ? 2.474 7.404 -6.093 1.00 98.75 83 ASN A N 1
ATOM 691 C CA . ASN A 1 83 ? 1.483 7.737 -5.065 1.00 98.75 83 ASN A CA 1
ATOM 692 C C . ASN A 1 83 ? 0.391 6.664 -4.938 1.00 98.75 83 ASN A C 1
ATOM 694 O O . ASN A 1 83 ? -0.092 6.396 -3.839 1.00 98.75 83 ASN A O 1
ATOM 698 N N . TYR A 1 84 ? -0.037 6.073 -6.060 1.00 98.75 84 TYR A N 1
ATOM 699 C CA . TYR A 1 84 ? -1.186 5.162 -6.079 1.00 98.75 84 TYR A CA 1
ATOM 700 C C . TYR A 1 84 ? -0.901 3.788 -5.458 1.00 98.75 84 TYR A C 1
ATOM 702 O O . TYR A 1 84 ? -1.817 3.126 -4.975 1.00 98.75 84 TYR A O 1
ATOM 710 N N . TYR A 1 85 ? 0.363 3.376 -5.379 1.00 98.88 85 TYR A N 1
ATOM 711 C CA . TYR A 1 85 ? 0.753 2.116 -4.751 1.00 98.88 85 TYR A CA 1
ATOM 712 C C . TYR A 1 85 ? 0.248 1.987 -3.308 1.00 98.88 85 TYR A C 1
ATOM 714 O O . TYR A 1 85 ? -0.240 0.924 -2.931 1.00 98.88 85 TYR A O 1
ATOM 722 N N . SER A 1 86 ? 0.295 3.063 -2.511 1.00 98.56 86 SER A N 1
ATOM 723 C CA . SER A 1 86 ? -0.220 3.047 -1.135 1.00 98.56 86 SER A CA 1
ATOM 724 C C . SER A 1 86 ? -1.716 2.739 -1.078 1.00 98.56 86 SER A C 1
ATOM 726 O O . SER A 1 86 ? -2.163 2.093 -0.135 1.00 98.56 86 SER A O 1
ATOM 728 N N . PHE A 1 87 ? -2.498 3.138 -2.087 1.00 98.88 87 PHE A N 1
ATOM 729 C CA . PHE A 1 87 ? -3.904 2.739 -2.185 1.00 98.88 87 PHE A CA 1
ATOM 730 C C . PHE A 1 87 ? -4.025 1.232 -2.427 1.00 98.88 87 PHE A C 1
ATOM 732 O O . PHE A 1 87 ? -4.706 0.554 -1.666 1.00 98.88 87 PHE A O 1
ATOM 739 N N . LEU A 1 88 ? -3.326 0.697 -3.436 1.00 98.88 88 LEU A N 1
ATOM 740 C CA . LEU A 1 88 ? -3.392 -0.728 -3.790 1.00 98.88 88 LEU A CA 1
ATOM 741 C C . LEU A 1 88 ? -2.911 -1.637 -2.655 1.00 98.88 88 LEU A C 1
ATOM 743 O O . LEU A 1 88 ? -3.512 -2.678 -2.395 1.00 98.88 88 LEU A O 1
ATOM 747 N N . TYR A 1 89 ? -1.847 -1.234 -1.963 1.00 98.94 89 TYR A N 1
ATOM 748 C CA . TYR A 1 89 ? -1.320 -1.960 -0.818 1.00 98.94 89 TYR A CA 1
ATOM 749 C C . TYR A 1 89 ? -2.322 -1.988 0.341 1.00 98.94 89 TYR A C 1
ATOM 751 O O . TYR A 1 89 ? -2.683 -3.071 0.800 1.00 98.94 89 TYR A O 1
ATOM 759 N N . ASN A 1 90 ? -2.812 -0.824 0.785 1.00 98.88 90 ASN A N 1
ATOM 760 C CA . ASN A 1 90 ? -3.781 -0.771 1.881 1.00 98.88 90 ASN A CA 1
ATOM 761 C C . ASN A 1 90 ? -5.087 -1.481 1.512 1.00 98.88 90 ASN A C 1
ATOM 763 O O . ASN A 1 90 ? -5.615 -2.214 2.340 1.00 98.88 90 ASN A O 1
ATOM 767 N N . GLN A 1 91 ? -5.557 -1.352 0.268 1.00 98.81 91 GLN A N 1
ATOM 768 C CA . GLN A 1 91 ? -6.720 -2.086 -0.227 1.00 98.81 91 GLN A CA 1
ATOM 769 C C . GLN A 1 91 ? -6.505 -3.601 -0.139 1.00 98.81 91 GLN A C 1
ATOM 771 O O . GLN A 1 91 ? -7.353 -4.307 0.397 1.00 98.81 91 GLN A O 1
ATOM 776 N N . ALA A 1 92 ? -5.357 -4.108 -0.605 1.00 98.81 92 ALA A N 1
ATOM 777 C CA . ALA A 1 92 ? -5.057 -5.536 -0.560 1.00 98.81 92 ALA A CA 1
ATOM 778 C C . ALA A 1 92 ? -5.081 -6.091 0.873 1.00 98.81 92 ALA A C 1
ATOM 780 O O . ALA A 1 92 ? -5.589 -7.192 1.089 1.00 98.81 92 ALA A O 1
ATOM 781 N N . VAL A 1 93 ? -4.560 -5.344 1.851 1.00 98.81 93 VAL A N 1
ATOM 782 C CA . VAL A 1 93 ? -4.587 -5.762 3.262 1.00 98.81 93 VAL A CA 1
ATOM 783 C C . VAL A 1 93 ? -5.984 -5.613 3.862 1.00 98.81 93 VAL A C 1
ATOM 785 O O . VAL A 1 93 ? -6.475 -6.542 4.498 1.00 98.81 93 VAL A O 1
ATOM 788 N N . PHE A 1 94 ? -6.654 -4.484 3.634 1.00 98.69 94 PHE A N 1
ATOM 789 C CA . PHE A 1 94 ? -7.990 -4.229 4.166 1.00 98.69 94 PHE A CA 1
ATOM 790 C C . PHE A 1 94 ? -8.997 -5.274 3.684 1.00 98.69 94 PHE A C 1
ATOM 792 O O . PHE A 1 94 ? -9.739 -5.827 4.490 1.00 98.69 94 PHE A O 1
ATOM 799 N N . ASP A 1 95 ? -8.976 -5.609 2.391 1.00 98.50 95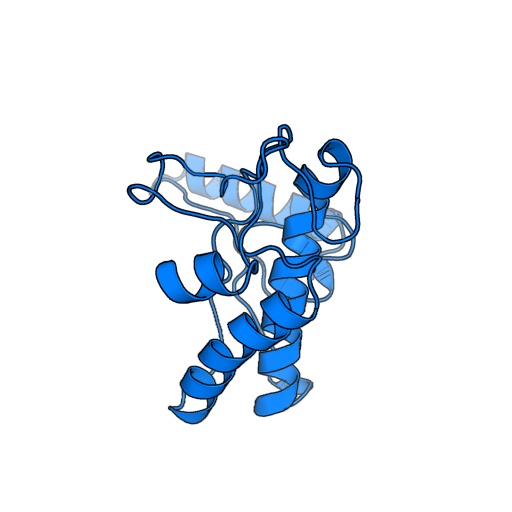 ASP A N 1
ATOM 800 C CA . ASP A 1 95 ? -9.898 -6.581 1.807 1.00 98.50 95 ASP A CA 1
ATOM 801 C C . ASP A 1 95 ? -9.767 -7.972 2.434 1.00 98.50 95 ASP A C 1
ATOM 803 O O . ASP A 1 95 ? -10.786 -8.613 2.675 1.00 98.50 95 ASP A O 1
ATOM 807 N N . VAL A 1 96 ? -8.552 -8.436 2.754 1.00 98.44 96 VAL A N 1
ATOM 808 C CA . VAL A 1 96 ? -8.386 -9.756 3.385 1.00 98.44 96 VAL A CA 1
ATOM 809 C C . VAL A 1 96 ? -8.777 -9.744 4.863 1.00 98.44 96 VAL A C 1
ATOM 811 O O . VAL A 1 96 ? -9.380 -10.706 5.333 1.00 98.44 96 VAL A O 1
ATOM 814 N N . VAL A 1 97 ? -8.518 -8.653 5.595 1.00 98.44 97 VAL A N 1
ATOM 815 C CA . VAL A 1 97 ? -9.020 -8.514 6.975 1.00 98.44 97 VAL A CA 1
ATOM 816 C C . VAL A 1 97 ? -10.548 -8.530 6.966 1.00 98.44 97 VAL A C 1
ATOM 818 O O . VAL A 1 97 ? -11.163 -9.282 7.715 1.00 98.44 97 VAL A O 1
ATOM 821 N N . ARG A 1 98 ? -11.160 -7.765 6.062 1.00 98.06 98 ARG A N 1
ATOM 822 C CA . ARG A 1 98 ? -12.609 -7.676 5.865 1.00 98.06 98 ARG A CA 1
ATOM 823 C C . ARG A 1 98 ? -13.247 -9.005 5.479 1.00 98.06 98 ARG A C 1
ATOM 825 O O . ARG A 1 98 ? -14.307 -9.337 5.995 1.00 98.06 98 ARG A O 1
ATOM 832 N N . GLU A 1 99 ? -12.597 -9.777 4.614 1.00 97.62 99 GLU A N 1
ATOM 833 C CA . GLU A 1 99 ? -13.047 -11.116 4.225 1.00 97.62 99 GLU A CA 1
ATOM 834 C C . GLU A 1 99 ? -13.060 -12.089 5.415 1.00 97.62 99 GLU A C 1
ATOM 836 O O . GLU A 1 99 ? -14.023 -12.834 5.583 1.00 97.62 99 GLU A O 1
ATOM 841 N N . VAL A 1 100 ? -12.009 -12.086 6.243 1.00 97.88 100 VAL A N 1
ATOM 842 C CA . VAL A 1 100 ? -11.824 -13.088 7.309 1.00 97.88 100 VAL A CA 1
ATOM 843 C C . VAL A 1 100 ? -12.502 -12.687 8.624 1.00 97.88 100 VAL A C 1
ATOM 845 O O . VAL A 1 100 ? -13.036 -13.545 9.325 1.00 97.88 100 VAL A O 1
ATOM 848 N N . ARG A 1 101 ? -12.478 -11.398 8.981 1.00 96.25 101 ARG A N 1
ATOM 849 C CA . ARG A 1 101 ? -13.038 -10.862 10.237 1.00 96.25 101 ARG A CA 1
ATOM 850 C C . ARG A 1 101 ? -14.444 -10.283 10.074 1.00 96.25 101 ARG A C 1
ATOM 852 O O . ARG A 1 101 ? -15.203 -10.272 11.037 1.00 96.25 101 ARG A O 1
ATOM 859 N N . GLY A 1 102 ? -14.813 -9.865 8.864 1.00 94.88 102 GLY A N 1
ATOM 860 C CA . GLY A 1 102 ? -16.080 -9.202 8.560 1.00 94.88 102 GLY A CA 1
ATOM 861 C C . GLY A 1 102 ? -15.959 -7.677 8.462 1.00 94.88 102 GLY A C 1
ATOM 862 O O . GLY A 1 102 ? -15.027 -7.066 8.979 1.00 94.88 102 GLY A O 1
ATOM 863 N N . GLU A 1 103 ? -16.937 -7.052 7.798 1.00 88.38 103 GLU A N 1
ATOM 864 C CA . GLU A 1 103 ? -16.950 -5.614 7.464 1.00 88.38 103 GLU A CA 1
ATOM 865 C C . GLU A 1 103 ? -16.778 -4.684 8.678 1.00 88.38 103 GLU A C 1
ATOM 867 O O . GLU A 1 103 ? -16.102 -3.668 8.572 1.00 88.38 103 GLU A O 1
ATOM 872 N N . GLY A 1 104 ? -17.353 -5.034 9.834 1.00 91.38 104 GLY A N 1
ATOM 873 C CA . GLY A 1 104 ? -17.302 -4.206 11.048 1.00 91.38 104 GLY A CA 1
ATOM 874 C C . GLY A 1 104 ? -16.009 -4.319 11.861 1.00 91.38 104 GLY A C 1
ATOM 875 O O . GLY A 1 104 ? -15.771 -3.485 12.727 1.00 91.38 104 GLY A O 1
ATOM 876 N N . GLU A 1 105 ? -15.181 -5.322 11.571 1.00 94.31 105 GLU A N 1
ATOM 877 C CA . GLU A 1 105 ? -13.950 -5.624 12.313 1.00 94.31 105 GLU A CA 1
ATOM 878 C C . GLU A 1 105 ? -12.691 -5.253 11.509 1.00 94.31 105 GLU A C 1
ATOM 880 O O . GLU A 1 105 ? -11.567 -5.346 12.004 1.00 94.31 105 GLU A O 1
ATOM 885 N N . ALA A 1 106 ? -12.859 -4.834 10.250 1.00 95.94 106 ALA A N 1
ATOM 886 C CA . ALA A 1 106 ? -11.752 -4.481 9.379 1.00 95.94 106 ALA A CA 1
ATOM 887 C C . ALA A 1 106 ? -11.129 -3.146 9.794 1.00 95.94 106 ALA A C 1
ATOM 889 O O . ALA A 1 106 ? -11.713 -2.077 9.622 1.00 95.94 106 ALA A O 1
ATOM 890 N N . THR A 1 107 ? -9.906 -3.216 10.310 1.00 97.12 107 THR A N 1
ATOM 891 C CA . THR A 1 107 ? -9.099 -2.043 10.633 1.00 97.12 107 THR A CA 1
ATOM 892 C C . THR A 1 107 ? -7.632 -2.282 10.299 1.00 97.12 107 THR A C 1
ATOM 894 O O . THR A 1 107 ? -7.140 -3.413 10.325 1.00 97.12 107 THR A O 1
ATOM 897 N N . LEU A 1 108 ? -6.933 -1.200 9.987 1.00 98.38 108 LEU A N 1
ATOM 898 C CA . LEU A 1 108 ? -5.496 -1.127 9.764 1.00 98.38 108 LEU A CA 1
ATOM 899 C C . LEU A 1 108 ? -4.852 -0.133 10.734 1.00 98.38 108 LEU A C 1
ATOM 901 O O . LEU A 1 108 ? -5.517 0.597 11.469 1.00 98.38 108 LEU A O 1
ATOM 905 N N . PHE A 1 109 ? -3.527 -0.073 10.679 1.00 98.44 109 PHE A N 1
ATOM 906 C CA . PHE A 1 109 ? -2.743 1.030 11.221 1.00 98.44 109 PHE A CA 1
ATOM 907 C C . PHE A 1 109 ? -1.743 1.504 10.154 1.00 98.44 109 PHE A C 1
ATOM 909 O O . PHE A 1 109 ? -0.580 1.094 10.141 1.00 98.44 109 PHE A O 1
ATOM 916 N N . ALA A 1 110 ? -2.242 2.286 9.193 1.00 98.69 110 ALA A N 1
ATOM 917 C CA . ALA A 1 110 ? -1.565 2.629 7.943 1.00 98.69 110 ALA A CA 1
ATOM 918 C C . ALA A 1 110 ? -0.659 3.862 8.061 1.00 98.69 110 ALA A C 1
ATOM 920 O O . ALA A 1 110 ? -1.068 4.887 8.607 1.00 98.69 110 ALA A O 1
ATOM 921 N N . ARG A 1 111 ? 0.561 3.786 7.504 1.00 98.56 111 ARG A N 1
ATOM 922 C CA . ARG A 1 111 ? 1.506 4.923 7.454 1.00 98.56 111 ARG A CA 1
ATOM 923 C C . ARG A 1 111 ? 1.328 5.805 6.220 1.00 98.56 111 ARG A C 1
ATOM 925 O O . ARG A 1 111 ? 1.394 7.026 6.318 1.00 98.56 111 ARG A O 1
ATOM 932 N N . SER A 1 112 ? 1.193 5.192 5.047 1.00 98.56 112 SER A N 1
ATOM 933 C CA . SER A 1 112 ? 1.145 5.902 3.766 1.00 98.56 112 SER A CA 1
ATOM 934 C C . SER A 1 112 ? -0.257 5.868 3.175 1.00 98.56 112 SER A C 1
ATOM 936 O O . SER A 1 112 ? -0.951 4.856 3.272 1.00 98.56 112 SER A O 1
ATOM 938 N N . ALA A 1 113 ? -0.656 6.961 2.527 1.00 98.56 113 ALA A N 1
ATOM 939 C CA . ALA A 1 113 ? -1.962 7.107 1.904 1.00 98.56 113 ALA A CA 1
ATOM 940 C C . ALA A 1 113 ? -1.904 8.007 0.664 1.00 98.56 113 ALA A C 1
ATOM 942 O O . ALA A 1 113 ? -0.966 8.774 0.451 1.00 98.56 113 ALA A O 1
ATOM 943 N N . THR A 1 114 ? -2.955 7.919 -0.143 1.00 98.62 114 THR A N 1
ATOM 944 C CA . THR A 1 114 ? -3.269 8.845 -1.235 1.00 98.62 114 THR A CA 1
ATOM 945 C C . THR A 1 114 ? -4.789 9.041 -1.286 1.00 98.62 114 THR A C 1
ATOM 947 O O . THR A 1 114 ? -5.503 8.510 -0.432 1.00 98.62 114 THR A O 1
ATOM 950 N N . ALA A 1 115 ? -5.308 9.794 -2.256 1.00 98.44 115 ALA A N 1
ATOM 951 C CA . ALA A 1 115 ? -6.749 9.979 -2.421 1.00 98.44 115 ALA A CA 1
ATOM 952 C C . ALA A 1 115 ? -7.482 8.624 -2.518 1.00 98.44 115 ALA A C 1
ATOM 954 O O . ALA A 1 115 ? -7.087 7.755 -3.294 1.00 98.44 115 ALA A O 1
ATOM 955 N N . GLY A 1 116 ? -8.539 8.445 -1.718 1.00 98.44 116 GLY A N 1
ATOM 956 C CA . GLY A 1 116 ? -9.269 7.178 -1.573 1.00 98.44 116 GLY A CA 1
ATOM 957 C C . GLY A 1 116 ? -8.772 6.309 -0.411 1.00 98.44 116 GLY A C 1
ATOM 958 O O . GLY A 1 116 ? -9.515 5.461 0.072 1.00 98.44 116 GLY A O 1
ATOM 959 N N . GLY A 1 117 ? -7.560 6.550 0.103 1.00 98.12 117 GLY A N 1
ATOM 960 C CA . GLY A 1 117 ? -6.988 5.791 1.220 1.00 98.12 117 GLY A CA 1
ATOM 961 C C . GLY A 1 117 ? -7.805 5.872 2.511 1.00 98.12 117 GLY A C 1
ATOM 962 O O . GLY A 1 117 ? -7.778 4.937 3.303 1.00 98.12 117 GLY A O 1
ATOM 963 N N . GLN A 1 118 ? -8.607 6.927 2.696 1.00 98.38 118 GLN A N 1
ATOM 964 C CA . GLN A 1 118 ? -9.480 7.090 3.863 1.00 98.38 118 GLN A CA 1
ATOM 965 C C . GLN A 1 118 ? -10.519 5.970 4.026 1.00 98.38 118 GLN A C 1
ATOM 967 O O . GLN A 1 118 ? -11.091 5.820 5.099 1.00 98.38 118 GLN A O 1
ATOM 972 N N . GLN A 1 119 ? -10.763 5.182 2.972 1.00 97.94 119 GLN A N 1
ATOM 973 C CA . GLN A 1 119 ? -11.640 4.012 3.007 1.00 97.94 119 GLN A CA 1
ATOM 974 C C . GLN A 1 119 ? -11.046 2.839 3.806 1.00 97.94 119 GLN A C 1
ATOM 976 O O . GLN A 1 119 ? -11.773 1.896 4.101 1.00 97.94 119 GLN A O 1
ATOM 981 N N . PHE A 1 120 ? -9.754 2.892 4.152 1.00 98.12 120 PHE A N 1
ATOM 982 C CA . PHE A 1 120 ? -9.019 1.825 4.840 1.00 98.12 120 PHE A CA 1
ATOM 983 C C . PHE A 1 120 ? -8.471 2.320 6.198 1.00 98.12 120 PHE A C 1
ATOM 985 O O . PHE A 1 120 ? -7.255 2.440 6.369 1.00 98.12 120 PHE A O 1
ATOM 992 N N . PRO A 1 121 ? -9.338 2.697 7.158 1.00 97.31 121 PRO A N 1
ATOM 993 C CA . PRO A 1 121 ? -8.904 3.194 8.465 1.00 97.31 121 PRO A CA 1
ATOM 994 C C . PRO A 1 121 ? -8.210 2.091 9.281 1.00 97.31 121 PRO A C 1
ATOM 996 O O . PRO A 1 121 ? -8.452 0.911 9.048 1.00 97.31 121 PRO A O 1
ATOM 999 N N . VAL A 1 122 ? -7.364 2.410 10.263 1.00 98.00 122 VAL A N 1
ATOM 1000 C CA . VAL A 1 122 ? -6.981 3.735 10.793 1.00 98.00 122 VAL A CA 1
ATOM 1001 C C . VAL A 1 122 ? -5.608 4.169 10.251 1.00 98.00 122 VAL A C 1
ATOM 1003 O O . VAL A 1 122 ? -4.778 3.334 9.900 1.00 98.00 122 VAL A O 1
ATOM 1006 N N . HIS A 1 123 ? -5.348 5.481 10.193 1.00 98.69 123 HIS A N 1
ATOM 1007 C CA . HIS A 1 123 ? -4.066 6.052 9.757 1.00 98.69 123 HIS A CA 1
ATOM 1008 C C . HIS A 1 123 ? -3.253 6.588 10.942 1.00 98.69 123 HIS A C 1
ATOM 1010 O O . HIS A 1 123 ? -3.797 7.218 11.847 1.00 98.69 123 HIS A O 1
ATOM 1016 N N . TRP A 1 124 ? -1.940 6.365 10.921 1.00 98.44 124 TRP A N 1
ATOM 1017 C CA . TRP A 1 124 ? -1.008 6.775 11.973 1.00 98.44 124 TRP A CA 1
ATOM 1018 C C . TRP A 1 124 ? 0.020 7.789 11.457 1.00 98.44 124 TRP A C 1
ATOM 1020 O O . TRP A 1 124 ? 0.485 7.706 10.324 1.00 98.44 124 TRP A O 1
ATOM 1030 N N . GLY A 1 125 ? 0.386 8.744 12.317 1.00 97.56 125 GLY A N 1
ATOM 1031 C CA . GLY A 1 125 ? 1.112 9.967 11.958 1.00 97.56 125 GLY A CA 1
ATOM 1032 C C . GLY A 1 125 ? 2.595 9.835 11.592 1.00 97.56 125 GLY A C 1
ATOM 1033 O O . GLY A 1 125 ? 3.207 10.855 11.289 1.00 97.56 125 GLY A O 1
ATOM 1034 N N . GLY A 1 126 ? 3.178 8.636 11.590 1.00 97.69 126 GLY A N 1
ATOM 1035 C CA . GLY A 1 126 ? 4.600 8.461 11.293 1.00 97.69 126 GLY A CA 1
ATOM 1036 C C . GLY A 1 126 ? 5.506 8.481 12.527 1.00 97.69 126 GLY A C 1
ATOM 1037 O O . GLY A 1 126 ? 5.065 8.697 13.658 1.00 97.69 126 GLY A O 1
ATOM 1038 N N . ASP A 1 127 ? 6.789 8.207 12.289 1.00 98.19 127 ASP A N 1
ATOM 1039 C CA . ASP A 1 127 ? 7.817 8.220 13.328 1.00 98.19 127 ASP A CA 1
ATOM 1040 C C . ASP A 1 127 ? 8.040 9.659 13.814 1.00 98.19 127 ASP A C 1
ATOM 1042 O O . ASP A 1 127 ? 8.265 10.564 13.008 1.00 98.19 127 ASP A O 1
ATOM 1046 N N . CYS A 1 128 ? 7.984 9.869 15.128 1.00 97.75 128 CYS A N 1
ATOM 1047 C CA . CYS A 1 128 ? 8.109 11.179 15.758 1.00 97.75 128 CYS A CA 1
ATOM 1048 C C . CYS A 1 128 ? 9.129 11.142 16.905 1.00 97.75 128 CYS A C 1
ATOM 1050 O O . CYS A 1 128 ? 9.298 10.113 17.562 1.00 97.75 128 CYS A O 1
ATOM 1052 N N . ASP A 1 129 ? 9.763 12.277 17.198 1.00 98.44 129 ASP A N 1
ATOM 1053 C CA . ASP A 1 129 ? 10.646 12.403 18.360 1.00 98.44 129 ASP A CA 1
ATOM 1054 C C . ASP A 1 129 ? 9.848 12.550 19.664 1.00 98.44 129 ASP A C 1
ATOM 1056 O O . ASP A 1 129 ? 8.734 13.080 19.681 1.00 98.44 129 ASP A O 1
ATOM 1060 N N . SER A 1 130 ? 10.438 12.131 20.785 1.00 98.31 130 SER A N 1
ATOM 1061 C CA . SER A 1 130 ? 9.835 12.222 22.126 1.00 98.31 130 SER A CA 1
ATOM 1062 C C . SER A 1 130 ? 10.015 13.611 22.760 1.00 98.31 130 SER A C 1
ATOM 1064 O O . SER A 1 130 ? 10.569 13.737 23.853 1.00 98.31 130 SER A O 1
ATOM 1066 N N . THR A 1 131 ? 9.570 14.664 22.068 1.00 98.69 131 THR A N 1
ATOM 1067 C CA . THR A 1 131 ? 9.656 16.070 22.508 1.00 98.69 131 THR A CA 1
ATOM 1068 C C . THR A 1 131 ? 8.311 16.787 22.376 1.00 98.69 131 THR A C 1
ATOM 1070 O O . THR A 1 131 ? 7.417 16.348 21.648 1.00 98.69 131 THR A O 1
ATOM 1073 N N . TYR A 1 132 ? 8.140 17.913 23.076 1.00 98.56 132 TYR A N 1
ATOM 1074 C CA . TYR A 1 132 ? 6.902 18.697 22.987 1.00 98.56 132 TYR A CA 1
ATOM 1075 C C . TYR A 1 132 ? 6.729 19.355 21.614 1.00 98.56 132 TYR A C 1
ATOM 1077 O O . TYR A 1 132 ? 5.606 19.487 21.127 1.00 98.56 132 TYR A O 1
ATOM 1085 N N . GLU A 1 133 ? 7.829 19.736 20.973 1.00 98.69 133 GLU A N 1
ATOM 1086 C CA . GLU A 1 133 ? 7.856 20.287 19.622 1.00 98.69 133 GLU A CA 1
ATOM 1087 C C . GLU A 1 133 ? 7.308 19.267 18.612 1.00 98.69 133 GLU A C 1
ATOM 1089 O O . GLU A 1 133 ? 6.381 19.577 17.858 1.00 98.69 133 GLU A O 1
ATOM 1094 N N . SER A 1 134 ? 7.792 18.024 18.687 1.00 98.62 134 SER A N 1
ATOM 1095 C CA . SER A 1 134 ? 7.336 16.898 17.863 1.00 98.62 134 SER A CA 1
ATOM 1096 C C . SER A 1 134 ? 5.872 16.520 18.145 1.00 98.62 134 SER A C 1
ATOM 1098 O O . SER A 1 134 ? 5.089 16.260 17.226 1.00 98.62 134 SER A O 1
ATOM 1100 N N . MET A 1 135 ? 5.432 16.592 19.407 1.00 98.75 135 MET A N 1
ATOM 1101 C CA . MET A 1 135 ? 4.015 16.430 19.759 1.00 98.75 135 MET A CA 1
ATOM 1102 C C . MET A 1 135 ? 3.136 17.493 19.075 1.00 98.75 135 MET A C 1
ATOM 1104 O O . MET A 1 135 ? 2.074 17.175 18.534 1.00 98.75 135 MET A O 1
ATOM 1108 N N . ALA A 1 136 ? 3.577 18.756 19.057 1.00 98.75 136 ALA A N 1
ATOM 1109 C CA . ALA A 1 136 ? 2.851 19.837 18.395 1.00 98.75 136 ALA A CA 1
ATOM 1110 C C . ALA A 1 136 ? 2.827 19.673 16.864 1.00 98.75 136 ALA A C 1
ATOM 1112 O O . ALA A 1 136 ? 1.826 20.011 16.228 1.00 98.75 136 ALA A O 1
ATOM 1113 N N . GLU A 1 137 ? 3.905 19.167 16.261 1.00 98.69 137 GLU A N 1
ATOM 1114 C CA . GLU A 1 137 ? 3.970 18.797 14.838 1.00 98.69 137 GLU A CA 1
ATOM 1115 C C . GLU A 1 137 ? 2.982 17.682 14.495 1.00 98.69 137 GLU A C 1
ATOM 1117 O O . GLU A 1 137 ? 2.193 17.826 13.558 1.00 98.69 137 GLU A O 1
ATOM 1122 N N . THR A 1 138 ? 2.949 16.631 15.313 1.00 98.62 138 THR A N 1
ATOM 1123 C CA . THR A 1 138 ? 2.035 15.493 15.159 1.00 98.62 138 THR A CA 1
ATOM 1124 C C . THR A 1 138 ? 0.574 15.938 15.217 1.00 98.62 138 THR A C 1
ATOM 1126 O O . THR A 1 138 ? -0.229 15.527 14.379 1.00 98.62 138 THR A O 1
ATOM 1129 N N . LEU A 1 139 ? 0.222 16.845 16.138 1.00 98.81 139 LEU A N 1
ATOM 1130 C CA . LEU A 1 139 ? -1.130 17.409 16.215 1.00 98.81 139 LEU A CA 1
ATOM 1131 C C . LEU A 1 139 ? -1.519 18.153 14.928 1.00 98.81 139 LEU A C 1
ATOM 1133 O O . LEU A 1 139 ? -2.632 17.980 14.427 1.00 98.81 139 LEU A O 1
ATOM 1137 N N . ARG A 1 140 ? -0.608 18.956 14.361 1.00 98.81 140 ARG A N 1
ATOM 1138 C CA . ARG A 1 140 ? -0.853 19.632 13.075 1.00 98.81 140 ARG A CA 1
ATOM 1139 C C . ARG A 1 140 ? -1.041 18.622 11.944 1.00 98.81 140 ARG A C 1
ATOM 1141 O O . ARG A 1 140 ? -1.933 18.818 11.119 1.00 98.81 140 ARG A O 1
ATOM 1148 N N . GLY A 1 141 ? -0.252 17.546 11.928 1.00 98.62 141 GLY A N 1
ATOM 1149 C CA . GLY A 1 141 ? -0.401 16.439 10.982 1.00 98.62 141 GLY A CA 1
ATOM 1150 C C . GLY A 1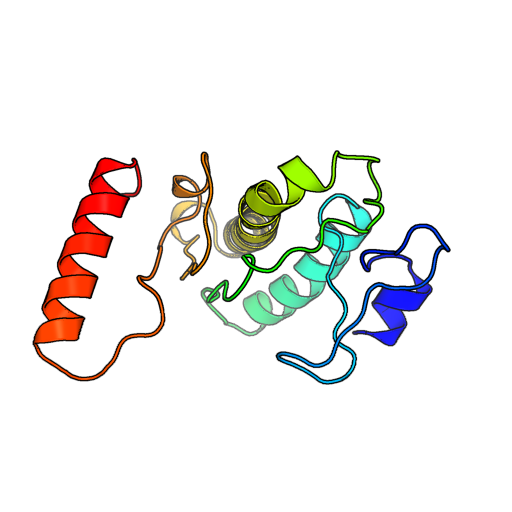 141 ? -1.777 15.779 11.078 1.00 98.62 141 GLY A C 1
ATOM 1151 O O . GLY A 1 141 ? -2.472 15.676 10.070 1.00 98.62 141 GLY A O 1
ATOM 1152 N N . GLY A 1 142 ? -2.216 15.433 12.292 1.00 98.62 142 GLY A N 1
ATOM 1153 C CA . GLY A 1 142 ? -3.532 14.837 12.537 1.00 98.62 142 GLY A CA 1
ATOM 1154 C C . GLY A 1 142 ? -4.690 15.724 12.072 1.00 98.62 142 GLY A C 1
ATOM 1155 O O . GLY A 1 142 ? -5.557 15.265 11.332 1.00 98.62 142 GLY A O 1
ATOM 1156 N N . LEU A 1 143 ? -4.675 17.017 12.421 1.00 98.75 143 LEU A N 1
ATOM 1157 C CA . LEU A 1 143 ? -5.703 17.970 11.973 1.00 98.75 143 LEU A CA 1
ATOM 1158 C C . LEU A 1 143 ? -5.705 18.157 10.449 1.00 98.75 143 LEU A C 1
ATOM 1160 O O . LEU A 1 143 ? -6.770 18.267 9.843 1.00 98.75 143 LEU A O 1
ATOM 1164 N N . SER A 1 144 ? -4.527 18.176 9.824 1.00 98.81 144 SER A N 1
ATOM 1165 C CA . SER A 1 144 ? -4.401 18.310 8.368 1.00 98.81 144 SER A CA 1
ATOM 1166 C C . SER A 1 144 ? -4.930 17.074 7.642 1.00 98.81 144 SER A C 1
ATOM 1168 O O . SER A 1 144 ? -5.639 17.204 6.645 1.00 98.81 144 SER A O 1
ATOM 1170 N N . LEU A 1 145 ? -4.625 15.878 8.155 1.00 98.56 145 LEU A N 1
ATOM 1171 C CA . LEU A 1 145 ? -5.118 14.613 7.613 1.00 98.56 145 LEU A CA 1
ATOM 1172 C C . LEU A 1 145 ? -6.646 14.522 7.746 1.00 98.56 145 LEU A C 1
ATOM 1174 O O . LEU A 1 145 ? -7.325 14.206 6.768 1.00 98.56 145 LEU A O 1
ATOM 1178 N N . ALA A 1 146 ? -7.190 14.918 8.901 1.00 98.44 146 ALA A N 1
ATOM 1179 C CA . ALA A 1 146 ? -8.632 14.988 9.124 1.00 98.44 146 ALA A CA 1
ATOM 1180 C C . ALA A 1 146 ? -9.329 15.956 8.154 1.00 98.44 146 ALA A C 1
ATOM 1182 O O . ALA A 1 146 ? -10.308 15.604 7.494 1.00 98.44 146 ALA A O 1
ATOM 1183 N N . ALA A 1 147 ? -8.767 17.155 7.971 1.00 98.50 147 ALA A N 1
ATOM 1184 C CA . ALA A 1 147 ? -9.246 18.128 6.987 1.00 98.50 147 ALA A CA 1
ATOM 1185 C C . ALA A 1 147 ? -9.099 17.654 5.524 1.00 98.50 147 ALA A C 1
ATOM 1187 O O . ALA A 1 147 ? -9.694 18.248 4.626 1.00 98.50 147 ALA A O 1
ATOM 1188 N N . SER A 1 148 ? -8.340 16.580 5.284 1.00 98.56 148 SER A N 1
ATOM 1189 C CA . SER A 1 148 ? -8.134 15.962 3.969 1.00 98.56 148 SER A CA 1
ATOM 1190 C C . SER A 1 148 ? -9.044 14.749 3.716 1.00 98.56 148 SER A C 1
ATOM 1192 O O . SER A 1 148 ? -8.857 14.045 2.725 1.00 98.56 148 SER A O 1
ATOM 1194 N N . GLY A 1 149 ? -10.040 14.505 4.578 1.00 98.25 149 GLY A N 1
ATOM 1195 C CA . GLY A 1 149 ? -11.079 13.488 4.372 1.00 98.25 149 GLY A CA 1
ATOM 1196 C C . GLY A 1 149 ? -10.856 12.154 5.088 1.00 98.25 149 GLY A C 1
ATOM 1197 O O . GLY A 1 149 ? -11.588 11.209 4.810 1.00 98.25 149 GLY A O 1
ATOM 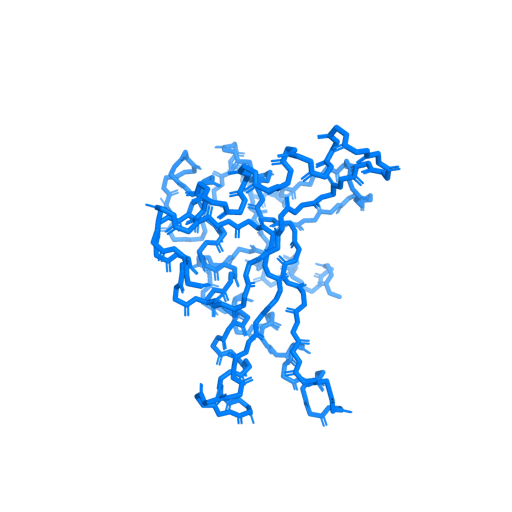1198 N N . PHE A 1 150 ? -9.879 12.065 5.992 1.00 98.56 150 PHE A N 1
ATOM 1199 C CA . PHE A 1 150 ? -9.618 10.875 6.809 1.00 98.56 150 PHE A CA 1
ATOM 1200 C C . PHE A 1 150 ? -10.299 11.017 8.176 1.00 98.56 150 PHE A C 1
ATOM 1202 O O . PHE A 1 150 ? -10.124 12.035 8.841 1.00 98.56 150 PHE A O 1
ATOM 1209 N N . GLY A 1 151 ? -11.111 10.026 8.553 1.00 91.12 151 GLY A N 1
ATOM 1210 C CA . GLY A 1 151 ? -11.919 10.031 9.782 1.00 91.12 151 GLY A CA 1
ATOM 1211 C C . GLY A 1 151 ? -11.197 9.526 11.020 1.00 91.12 151 GLY A C 1
ATOM 1212 O O . GLY A 1 151 ? -10.194 8.793 10.865 1.00 91.12 151 GLY A O 1
#

Sequence (151 aa):
MFEEGRRRGYLVRRADGSVWQWDKWQPGMGLVDFTNPDARTWFQGYLRELLEMGVDCFKTDFGERIPTDVVWHDGSDPQRMHNYYSFLYNQAVFDVVREVRGEGEATLFARSATAGGQQFPVHWGGDCDSTYESMAETLRGGLSLAASGFG

Foldseek 3Di:
DVVVCLVVVQFWFAPVRHFDADPPPHHGDTHGQLLDVVSLVVVLVVLLVVVVVPDQEEAADDLQAQDQRTAGPVRDRSVVCNQCSLVSSLCSRQVSSCVRVNDVSRAYAYDHHDPVRLVHDDYDQDDFDPDPVRVVVSVVSVVVVVVVPHD

Secondary structure (DSSP, 8-state):
-HHHHHHHT-B-B-TTSPBP-B-SSSTTB--B-TTSHHHHHHHHHHHHHHHHTT---B---------SSSB-TT---HHHHHHHHHHHHHHHHHHHHHHHH-TTT--B-BS---TTGGGS--B------SSHHHHHHHHHHHHHHHHTT--

InterPro domains:
  IPR000322 Glycoside hydrolase family 31, TIM barrel domain [PF01055] (2-150)
  IPR017853 Glycoside hydrolase superfamily [SSF51445] (2-150)
  IPR050985 Alpha-glycosidase and related enzymes [PTHR43053] (1-150)

pLDDT: mean 98.01, std 1.47, range [88.38, 98.94]

Radius of gyration: 16.52 Å; chains: 1; bounding box: 37×38×42 Å